Protein AF-A0A2N3XZ11-F1 (afdb_monomer_lite)

Structure (mmCIF, N/CA/C/O backbone):
data_AF-A0A2N3XZ11-F1
#
_entry.id   AF-A0A2N3XZ11-F1
#
loop_
_atom_site.group_PDB
_atom_site.id
_atom_site.type_symbol
_atom_site.label_atom_id
_atom_site.label_alt_id
_atom_site.label_comp_id
_atom_site.label_asym_id
_atom_site.label_entity_id
_atom_site.label_seq_id
_atom_site.pdbx_PDB_ins_code
_atom_site.Cartn_x
_atom_site.Cartn_y
_atom_site.Cartn_z
_atom_site.occupancy
_atom_site.B_iso_or_equiv
_atom_site.auth_seq_id
_atom_site.auth_comp_id
_atom_site.auth_asym_id
_atom_site.auth_atom_id
_atom_site.pdbx_PDB_model_num
ATOM 1 N N . MET A 1 1 ? -5.310 16.309 35.979 1.00 57.41 1 MET A N 1
ATOM 2 C CA . MET A 1 1 ? -6.330 15.347 35.503 1.00 57.41 1 MET A CA 1
ATOM 3 C C . MET A 1 1 ? -5.787 14.616 34.288 1.00 57.41 1 MET A C 1
ATOM 5 O O . MET A 1 1 ? -5.264 15.279 33.400 1.00 57.41 1 MET A O 1
ATOM 9 N N . ALA A 1 2 ? -5.870 13.284 34.253 1.00 75.62 2 ALA A N 1
ATOM 10 C CA . ALA A 1 2 ? -5.474 12.508 33.078 1.00 75.62 2 ALA A CA 1
ATOM 11 C C . ALA A 1 2 ? -6.557 12.617 31.992 1.00 75.62 2 ALA A C 1
ATOM 13 O O . ALA A 1 2 ? -7.742 12.444 32.276 1.00 75.62 2 ALA A O 1
ATOM 14 N N . LYS A 1 3 ? -6.165 12.921 30.750 1.00 87.44 3 LYS A N 1
ATOM 15 C CA . LYS A 1 3 ? -7.073 12.845 29.598 1.00 87.44 3 LYS A CA 1
ATOM 16 C C . LYS A 1 3 ? -7.258 11.374 29.224 1.00 87.44 3 LYS A C 1
ATOM 18 O O . LYS A 1 3 ? -6.273 10.661 29.066 1.00 87.44 3 LYS A O 1
ATOM 23 N N . THR A 1 4 ? -8.506 10.935 29.086 1.00 90.50 4 THR A N 1
ATOM 24 C CA . THR A 1 4 ? -8.837 9.580 28.618 1.00 90.50 4 THR A CA 1
ATOM 25 C C . THR A 1 4 ? -9.091 9.612 27.115 1.00 90.50 4 THR A C 1
ATOM 27 O O . THR A 1 4 ? -9.837 10.465 26.635 1.00 90.50 4 THR A O 1
ATOM 30 N N . TYR A 1 5 ? -8.502 8.671 26.381 1.00 92.06 5 TYR A N 1
ATOM 31 C CA . TYR A 1 5 ? -8.675 8.518 24.937 1.00 92.06 5 TYR A CA 1
ATOM 32 C C . TYR A 1 5 ? -9.352 7.180 24.630 1.00 92.06 5 TYR A C 1
ATOM 34 O O . TYR A 1 5 ? -9.153 6.200 25.346 1.00 92.06 5 TYR A O 1
ATOM 42 N N . LYS A 1 6 ? -10.172 7.133 23.574 1.00 93.06 6 LYS A N 1
ATOM 43 C CA . LYS A 1 6 ? -10.892 5.920 23.156 1.00 93.06 6 LYS A CA 1
ATOM 44 C C . LYS A 1 6 ? -10.214 5.308 21.935 1.00 93.06 6 LYS A C 1
ATOM 46 O O . LYS A 1 6 ? -10.224 5.927 20.879 1.00 93.06 6 LYS A O 1
ATOM 51 N N . TYR A 1 7 ? -9.693 4.088 22.058 1.00 88.75 7 TYR A N 1
ATOM 52 C CA . TYR A 1 7 ? -9.053 3.364 20.950 1.00 88.75 7 TYR A CA 1
ATOM 53 C C . TYR A 1 7 ? -9.965 3.223 19.718 1.00 88.75 7 TYR A C 1
ATOM 55 O O . TYR A 1 7 ? -9.547 3.496 18.597 1.00 88.75 7 TYR A O 1
ATOM 63 N N . SER A 1 8 ? -11.246 2.906 19.933 1.00 91.06 8 SER A N 1
ATOM 64 C CA . SER A 1 8 ? -12.236 2.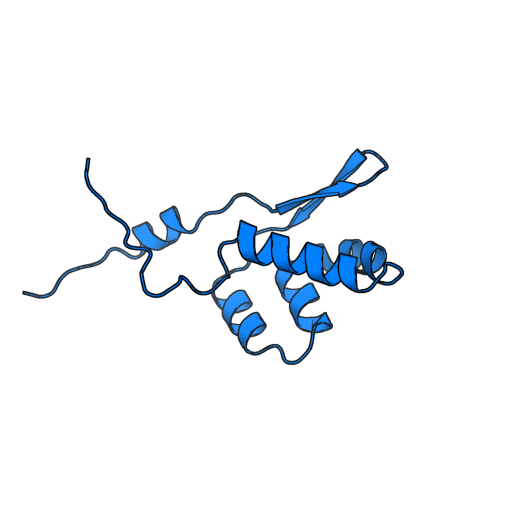742 18.858 1.00 91.06 8 SER A CA 1
ATOM 65 C C . SER A 1 8 ? -12.413 3.979 17.976 1.00 91.06 8 SER A C 1
ATOM 67 O O . SER A 1 8 ? -12.756 3.843 16.804 1.00 91.06 8 SER A O 1
ATOM 69 N N . ARG A 1 9 ? -12.142 5.179 18.508 1.00 91.69 9 ARG A N 1
ATOM 70 C CA . ARG A 1 9 ? -12.134 6.417 17.725 1.00 91.69 9 ARG A CA 1
ATOM 71 C C . ARG A 1 9 ? -11.046 6.379 16.651 1.00 91.69 9 ARG A C 1
ATOM 73 O O . ARG A 1 9 ? -11.338 6.677 15.503 1.00 91.69 9 ARG A O 1
ATOM 80 N N . TYR A 1 10 ? -9.828 5.985 17.016 1.00 89.06 10 TYR A N 1
ATOM 81 C CA . TYR A 1 10 ? -8.705 5.912 16.080 1.00 89.06 10 TYR A CA 1
ATOM 82 C C . TYR A 1 10 ? -8.950 4.857 15.003 1.00 89.06 10 TYR A C 1
ATOM 84 O O . TYR A 1 10 ? -8.709 5.124 13.834 1.00 89.06 10 TYR A O 1
ATOM 92 N N . VAL A 1 11 ? -9.511 3.700 15.376 1.00 87.44 11 VAL A N 1
ATOM 93 C CA . VAL A 1 11 ? -9.881 2.652 14.411 1.00 87.44 11 VAL A CA 1
ATOM 94 C C . VAL A 1 11 ? -10.920 3.163 13.414 1.00 87.44 11 VAL A C 1
ATOM 96 O O . VAL A 1 11 ? -10.762 2.960 12.218 1.00 87.44 11 VAL A O 1
ATOM 99 N N . ALA A 1 12 ? -11.974 3.839 13.881 1.00 87.25 12 ALA A N 1
ATOM 100 C CA . ALA A 1 12 ? -13.013 4.372 13.001 1.00 87.25 12 ALA A CA 1
ATOM 101 C C . ALA A 1 12 ? -12.481 5.467 12.061 1.00 87.25 12 ALA A C 1
ATOM 103 O O . ALA A 1 12 ? -12.841 5.492 10.891 1.00 87.25 12 ALA A O 1
ATOM 104 N N . GLU A 1 13 ? -11.613 6.345 12.564 1.00 85.75 13 GLU A N 1
ATOM 105 C CA . GLU A 1 13 ? -10.999 7.4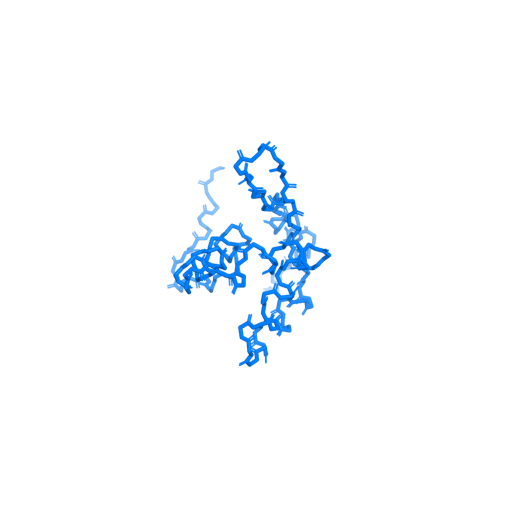26 11.785 1.00 85.75 13 GLU A CA 1
ATOM 106 C C . GLU A 1 13 ? -9.937 6.935 10.785 1.00 85.75 13 GLU A C 1
ATOM 108 O O . GLU A 1 13 ? -9.673 7.628 9.805 1.00 85.75 13 GLU A O 1
ATOM 113 N N . ALA A 1 14 ? -9.320 5.776 11.035 1.00 86.00 14 ALA A N 1
ATOM 114 C CA . ALA A 1 14 ? -8.294 5.181 10.179 1.00 86.00 14 ALA A CA 1
ATOM 115 C C . ALA A 1 14 ? -8.858 4.244 9.099 1.00 86.00 14 ALA A C 1
ATOM 117 O O . ALA A 1 14 ? -8.105 3.798 8.238 1.00 86.00 14 ALA A O 1
ATOM 118 N N . LYS A 1 15 ? -10.164 3.935 9.116 1.00 85.06 15 LYS A N 1
ATOM 119 C CA . LYS A 1 15 ? -10.784 3.161 8.034 1.00 85.06 15 LYS A CA 1
ATOM 120 C C . LYS A 1 1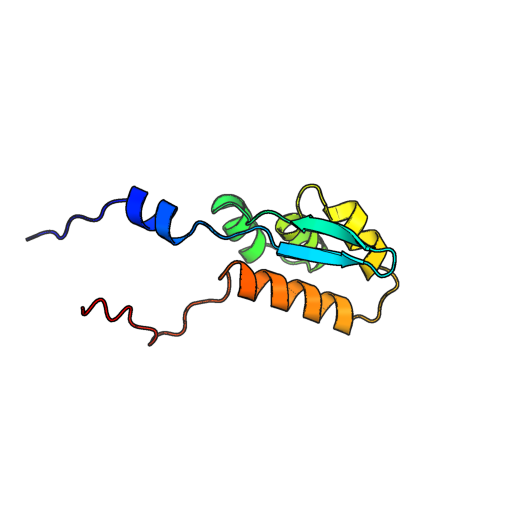5 ? -10.678 3.937 6.723 1.00 85.06 15 LYS A C 1
ATOM 122 O O . LYS A 1 15 ? -11.145 5.072 6.625 1.00 85.06 15 LYS A O 1
ATOM 127 N N . LYS A 1 16 ? -10.072 3.303 5.726 1.00 87.19 16 LYS A N 1
ATOM 128 C CA . LYS A 1 16 ? -9.909 3.815 4.368 1.00 87.19 16 LYS A CA 1
ATOM 129 C C . LYS A 1 16 ? -10.563 2.854 3.390 1.00 87.19 16 LYS A C 1
ATOM 131 O O . LYS A 1 16 ? -10.578 1.648 3.631 1.00 87.19 16 LYS A O 1
ATOM 136 N N . GLU A 1 17 ? -11.096 3.409 2.310 1.00 92.38 17 GLU A N 1
ATOM 137 C CA . GLU A 1 17 ? -11.557 2.615 1.175 1.00 92.38 17 GLU A CA 1
ATOM 138 C C . GLU A 1 17 ? -10.363 1.901 0.519 1.00 92.38 17 GLU A C 1
ATOM 140 O O . GLU A 1 17 ? -9.240 2.421 0.571 1.00 92.38 17 GLU A O 1
ATOM 145 N N . PRO A 1 18 ? -10.575 0.737 -0.115 1.00 95.00 18 PRO A N 1
ATOM 146 C CA . PRO A 1 18 ? -9.539 0.075 -0.897 1.00 95.00 18 PRO A CA 1
ATOM 147 C C . PRO A 1 18 ? -8.970 0.997 -1.983 1.00 95.00 18 PRO A C 1
ATOM 149 O O . PRO A 1 18 ? -9.672 1.851 -2.525 1.00 95.00 18 PRO A O 1
ATOM 152 N N . PHE A 1 19 ? -7.696 0.818 -2.316 1.00 95.38 19 PHE A N 1
ATOM 153 C CA . PHE A 1 19 ? -7.100 1.439 -3.492 1.00 95.38 19 PHE A CA 1
ATOM 154 C C . PHE A 1 19 ? -7.485 0.609 -4.717 1.00 95.38 19 PHE A C 1
ATOM 156 O O . PHE A 1 19 ? -7.154 -0.575 -4.786 1.00 95.38 19 PHE A O 1
ATOM 163 N N . VAL A 1 20 ? -8.211 1.208 -5.660 1.00 95.62 20 VAL A N 1
ATOM 164 C CA . VAL A 1 20 ? -8.678 0.525 -6.872 1.00 95.62 20 VAL A CA 1
ATOM 165 C C . VAL A 1 20 ? -7.853 1.000 -8.059 1.00 95.62 20 VAL A C 1
ATOM 167 O O . VAL A 1 20 ? -7.874 2.181 -8.396 1.00 95.62 20 VAL A O 1
ATOM 170 N N . LEU A 1 21 ? -7.136 0.071 -8.686 1.00 93.56 21 LEU A N 1
ATOM 171 C CA . LEU A 1 21 ? -6.386 0.298 -9.915 1.00 93.56 21 LEU A CA 1
ATOM 172 C C . LEU A 1 21 ? -7.189 -0.249 -11.098 1.00 93.56 21 LEU A C 1
ATOM 174 O O . LEU A 1 21 ? -7.420 -1.456 -11.165 1.00 93.56 21 LEU A O 1
ATOM 178 N N . GLU A 1 22 ? -7.604 0.628 -12.009 1.00 94.56 22 GLU A N 1
ATOM 179 C CA . GLU A 1 22 ? -8.258 0.253 -13.268 1.00 94.56 22 GLU A CA 1
ATOM 180 C C . GLU A 1 22 ? -7.204 -0.050 -14.339 1.00 94.56 22 GLU A C 1
ATOM 182 O O . GLU A 1 22 ? -6.223 0.682 -14.481 1.00 94.56 22 GLU A O 1
ATOM 187 N N . LEU A 1 23 ? -7.393 -1.155 -15.057 1.00 90.62 23 LEU A N 1
ATOM 188 C CA . LEU A 1 23 ? -6.526 -1.616 -16.136 1.00 90.62 23 LEU A CA 1
ATOM 189 C C . LEU A 1 23 ? -7.128 -1.253 -17.501 1.00 90.62 23 LEU A C 1
ATOM 191 O O . LEU A 1 23 ? -8.326 -1.010 -17.624 1.00 90.62 23 LEU A O 1
ATOM 195 N N . ASP A 1 24 ? -6.299 -1.250 -18.547 1.00 87.25 24 ASP A N 1
ATOM 196 C CA . ASP A 1 24 ? -6.705 -0.835 -19.902 1.00 87.25 24 ASP A CA 1
ATOM 197 C C . ASP A 1 24 ? -7.822 -1.706 -20.515 1.00 87.25 24 ASP A C 1
ATOM 199 O O . ASP A 1 24 ? -8.529 -1.273 -21.425 1.00 87.25 24 ASP A O 1
ATOM 203 N N . ASP A 1 25 ? -7.983 -2.941 -20.036 1.00 88.94 25 ASP A N 1
ATOM 204 C CA . ASP A 1 25 ? -9.040 -3.875 -20.437 1.00 88.94 25 ASP A CA 1
ATOM 205 C C . ASP A 1 25 ? -10.343 -3.708 -19.631 1.00 88.94 25 ASP A C 1
ATOM 207 O O . ASP A 1 25 ? -11.318 -4.427 -19.868 1.00 88.94 25 ASP A O 1
ATOM 211 N N . GLY A 1 26 ? -10.375 -2.741 -18.710 1.00 88.69 26 GLY A N 1
ATOM 212 C CA . GLY A 1 26 ? -11.486 -2.472 -17.804 1.00 88.69 26 GLY A CA 1
ATOM 213 C C . GLY A 1 26 ? -11.521 -3.378 -16.572 1.00 88.69 26 GLY A C 1
ATOM 214 O O . GLY A 1 26 ? -12.463 -3.273 -15.783 1.00 88.69 26 GLY A O 1
ATOM 215 N N . ASP A 1 27 ? -10.536 -4.263 -16.386 1.00 93.31 27 ASP A N 1
ATOM 216 C CA . ASP A 1 27 ? -10.406 -5.036 -15.153 1.00 93.31 27 ASP A CA 1
ATOM 217 C C . ASP A 1 27 ? -9.875 -4.158 -14.007 1.00 93.31 27 ASP A C 1
ATOM 219 O O . ASP A 1 27 ? -9.275 -3.102 -14.217 1.00 93.31 27 ASP A O 1
ATOM 223 N N . GLN A 1 28 ? -10.122 -4.577 -12.767 1.00 95.00 28 GLN A N 1
ATOM 224 C CA . GLN A 1 28 ? -9.775 -3.803 -11.580 1.00 95.00 28 GLN A CA 1
ATOM 225 C C . GLN A 1 28 ? -9.005 -4.634 -10.556 1.00 95.00 28 GLN A C 1
ATOM 227 O O . GLN A 1 28 ? -9.348 -5.775 -10.232 1.00 95.00 28 GLN A O 1
ATOM 232 N N . ILE A 1 29 ? -7.971 -4.020 -9.983 1.00 94.00 29 ILE A N 1
ATOM 233 C CA . ILE A 1 29 ? -7.237 -4.559 -8.840 1.00 94.00 29 ILE A CA 1
ATOM 234 C C . ILE A 1 29 ? -7.607 -3.737 -7.609 1.00 94.00 29 ILE A C 1
ATOM 236 O O . ILE A 1 29 ? -7.290 -2.554 -7.523 1.00 94.00 29 ILE A O 1
ATOM 240 N N . SER A 1 30 ? -8.262 -4.378 -6.641 1.00 95.69 30 SER A N 1
ATOM 241 C CA . SER A 1 30 ? -8.611 -3.764 -5.358 1.00 95.69 30 SER A CA 1
ATOM 242 C C . SER A 1 30 ? -7.596 -4.158 -4.288 1.00 95.69 30 SER A C 1
ATOM 244 O O . SER A 1 30 ? -7.536 -5.316 -3.876 1.00 95.69 30 SER A O 1
ATOM 246 N N . ILE A 1 31 ? -6.851 -3.180 -3.783 1.00 94.69 31 ILE A N 1
ATOM 247 C CA . ILE A 1 31 ? -5.831 -3.341 -2.744 1.00 94.69 31 ILE A CA 1
ATOM 248 C C . ILE A 1 31 ? -6.392 -2.823 -1.418 1.00 94.69 31 ILE A C 1
ATOM 250 O O . ILE A 1 31 ? -6.877 -1.696 -1.335 1.00 94.69 31 ILE A O 1
ATOM 254 N N . GLN A 1 32 ? -6.361 -3.651 -0.375 1.00 94.19 32 GLN A N 1
ATOM 255 C CA . GLN A 1 32 ? -6.863 -3.271 0.947 1.00 94.19 32 GLN A CA 1
ATOM 256 C C . GLN A 1 32 ? -5.837 -2.428 1.704 1.00 94.19 32 GLN A C 1
ATOM 258 O O . GLN A 1 32 ? -4.633 -2.600 1.532 1.00 94.19 32 GLN A O 1
ATOM 263 N N . ALA A 1 33 ? -6.318 -1.546 2.582 1.00 91.19 33 ALA A N 1
ATOM 264 C CA . ALA A 1 33 ? -5.439 -0.820 3.490 1.00 91.19 33 ALA A CA 1
ATOM 265 C C . ALA A 1 33 ? -4.651 -1.808 4.379 1.00 91.19 33 ALA A C 1
ATOM 267 O O . ALA A 1 33 ? -5.259 -2.728 4.942 1.00 91.19 33 ALA A O 1
ATOM 268 N N . PRO A 1 34 ? -3.327 -1.626 4.541 1.00 90.62 34 PRO A N 1
ATOM 269 C CA . PRO A 1 34 ? -2.524 -2.501 5.383 1.00 90.62 34 PRO A CA 1
ATOM 270 C C . PRO A 1 34 ? -2.915 -2.368 6.860 1.00 90.62 34 PRO A C 1
ATOM 272 O O . PRO A 1 34 ? -3.390 -1.324 7.317 1.00 90.62 34 PRO A O 1
ATOM 275 N N . SER A 1 35 ? -2.693 -3.433 7.631 1.00 90.81 35 SER A N 1
ATOM 276 C CA . SER A 1 35 ? -2.853 -3.392 9.085 1.00 90.81 35 SER A CA 1
ATOM 277 C C . SER A 1 35 ? -1.722 -2.588 9.741 1.00 90.81 35 SER A C 1
ATOM 279 O O . SER A 1 35 ? -0.684 -2.323 9.133 1.00 90.81 35 SER A O 1
ATOM 281 N N . GLY A 1 36 ? -1.893 -2.231 11.019 1.00 88.00 36 GLY A N 1
ATOM 282 C CA . GLY A 1 36 ? -0.832 -1.563 11.781 1.00 88.00 36 GLY A CA 1
ATOM 283 C C . GLY A 1 36 ? 0.448 -2.399 11.910 1.00 88.00 36 GLY A C 1
ATOM 284 O O . GLY A 1 36 ? 1.529 -1.833 11.954 1.00 88.00 36 GLY A O 1
ATOM 285 N N . GLU A 1 37 ? 0.336 -3.729 11.924 1.00 90.69 37 GLU A N 1
ATOM 286 C CA . GLU A 1 37 ? 1.487 -4.643 11.917 1.00 90.69 37 GLU A CA 1
ATOM 287 C C . GLU A 1 37 ? 2.232 -4.585 10.577 1.00 90.69 37 GLU A C 1
ATOM 289 O O . GLU A 1 37 ? 3.438 -4.353 10.551 1.00 90.69 37 GLU A O 1
ATOM 294 N N . VAL A 1 38 ? 1.498 -4.676 9.463 1.00 90.56 38 VAL A N 1
ATOM 295 C CA . VAL A 1 38 ? 2.067 -4.584 8.108 1.00 90.56 38 VAL A CA 1
ATOM 296 C C . VAL A 1 38 ? 2.737 -3.228 7.877 1.00 90.56 38 VAL A C 1
ATOM 298 O O . VAL A 1 38 ? 3.770 -3.156 7.216 1.00 90.56 38 VAL A O 1
ATOM 301 N N . LEU A 1 39 ? 2.191 -2.148 8.443 1.00 87.81 39 LEU A N 1
ATOM 302 C CA . LEU A 1 39 ? 2.816 -0.829 8.373 1.00 87.81 39 LEU A CA 1
ATOM 303 C C . LEU A 1 39 ? 4.196 -0.803 9.046 1.00 87.81 39 LEU A C 1
ATOM 305 O O . LEU A 1 39 ? 5.139 -0.276 8.462 1.00 87.81 39 LEU A O 1
ATOM 309 N N . LEU A 1 40 ? 4.328 -1.393 10.236 1.00 86.94 40 LEU A N 1
ATOM 310 C CA . LEU A 1 40 ? 5.620 -1.484 10.921 1.00 86.94 40 LEU A CA 1
ATOM 311 C C . LEU A 1 40 ? 6.616 -2.315 10.099 1.00 86.94 40 LEU A C 1
ATOM 313 O O . LEU A 1 40 ? 7.761 -1.906 9.923 1.00 86.94 40 LEU A O 1
ATOM 317 N N . GLU A 1 41 ? 6.167 -3.419 9.493 1.00 89.31 41 GLU A N 1
ATOM 318 C CA . GLU A 1 41 ? 7.010 -4.196 8.576 1.00 89.31 41 GLU A CA 1
ATOM 319 C C . GLU A 1 41 ? 7.446 -3.393 7.339 1.00 89.31 41 GLU A C 1
ATOM 321 O O . GLU A 1 41 ? 8.564 -3.564 6.855 1.00 89.31 41 GLU A O 1
ATOM 326 N N . ILE A 1 42 ? 6.595 -2.506 6.812 1.00 86.25 42 ILE A N 1
ATOM 327 C CA . ILE A 1 42 ? 6.927 -1.630 5.676 1.00 86.25 42 ILE A CA 1
ATOM 328 C C . ILE A 1 42 ? 8.018 -0.618 6.049 1.00 86.25 42 ILE A C 1
ATOM 330 O O . ILE A 1 42 ? 8.891 -0.332 5.218 1.00 86.25 42 ILE A O 1
ATOM 334 N N . GLU A 1 43 ? 7.972 -0.070 7.265 1.00 84.31 43 GLU A N 1
ATOM 335 C CA . GLU A 1 43 ? 8.988 0.856 7.781 1.00 84.31 43 GLU A CA 1
ATOM 336 C C . GLU A 1 43 ? 10.346 0.163 7.951 1.00 84.31 43 GLU A C 1
ATOM 338 O O . GLU A 1 43 ? 11.385 0.744 7.633 1.00 84.31 43 GLU A O 1
ATOM 343 N N . GLU A 1 44 ? 10.334 -1.102 8.369 1.00 86.25 44 GLU A N 1
ATOM 344 C CA . GLU A 1 44 ? 11.529 -1.937 8.517 1.00 86.25 44 GLU A CA 1
ATOM 345 C C . GLU A 1 44 ? 11.991 -2.575 7.193 1.00 86.25 44 GLU A C 1
ATOM 347 O O . GLU A 1 44 ? 13.103 -3.103 7.096 1.00 86.25 44 GLU A O 1
ATOM 352 N N . ALA A 1 45 ? 11.172 -2.527 6.138 1.00 82.69 45 ALA A N 1
ATOM 353 C CA . ALA A 1 45 ? 11.494 -3.142 4.859 1.00 82.69 45 ALA A CA 1
ATOM 354 C C . ALA A 1 45 ? 12.640 -2.406 4.142 1.00 82.69 45 ALA A C 1
ATOM 356 O O . ALA A 1 45 ? 12.481 -1.316 3.588 1.00 82.69 45 ALA A O 1
ATOM 357 N N . PHE A 1 46 ? 13.789 -3.079 4.044 1.00 76.69 46 PHE A N 1
ATOM 358 C CA . PHE A 1 46 ? 14.990 -2.579 3.361 1.00 76.69 46 PHE A CA 1
ATOM 359 C C . PHE A 1 46 ? 14.941 -2.665 1.827 1.00 76.69 46 PHE A C 1
ATOM 361 O O . PHE A 1 46 ? 15.838 -2.154 1.157 1.00 76.69 46 PHE A O 1
ATOM 368 N N . SER A 1 47 ? 13.930 -3.322 1.244 1.00 84.69 47 SER A N 1
ATOM 369 C CA . SER A 1 47 ? 13.824 -3.495 -0.211 1.00 84.69 47 SER A CA 1
ATOM 370 C C . SER A 1 47 ? 12.481 -3.026 -0.761 1.00 84.69 47 SER A C 1
ATOM 372 O O . SER A 1 47 ? 11.423 -3.322 -0.203 1.00 84.69 47 SER A O 1
ATOM 374 N N . SER A 1 48 ? 12.517 -2.357 -1.917 1.00 82.00 48 SER A N 1
ATOM 375 C CA . SER A 1 48 ? 11.311 -1.908 -2.627 1.00 82.00 48 SER A CA 1
ATOM 376 C C . SER A 1 48 ? 10.390 -3.067 -3.007 1.00 82.00 48 SER A C 1
ATOM 378 O O . SER A 1 48 ? 9.177 -2.902 -3.033 1.00 82.00 48 SER A O 1
ATOM 380 N N . ARG A 1 49 ? 10.956 -4.256 -3.257 1.00 86.00 49 ARG A N 1
ATOM 381 C CA . ARG A 1 49 ? 10.187 -5.468 -3.561 1.00 86.00 49 ARG A CA 1
ATOM 382 C C . ARG A 1 49 ? 9.351 -5.923 -2.367 1.00 86.00 49 ARG A C 1
ATOM 384 O O . ARG A 1 49 ? 8.156 -6.133 -2.526 1.00 86.00 49 ARG A O 1
ATOM 391 N N . ARG A 1 50 ? 9.963 -6.023 -1.181 1.00 88.44 50 ARG A N 1
ATOM 392 C CA . ARG A 1 50 ? 9.243 -6.395 0.045 1.00 88.44 50 ARG A CA 1
ATOM 393 C C . ARG A 1 50 ? 8.195 -5.347 0.413 1.00 88.44 50 ARG A C 1
ATOM 395 O O . ARG A 1 50 ? 7.098 -5.697 0.820 1.00 88.44 50 ARG A O 1
ATOM 402 N N . ARG A 1 51 ? 8.507 -4.062 0.219 1.00 87.88 51 ARG A N 1
ATOM 403 C CA . ARG A 1 51 ? 7.541 -2.977 0.429 1.00 87.88 51 ARG A CA 1
ATOM 404 C C . ARG A 1 51 ? 6.327 -3.097 -0.494 1.00 87.88 51 ARG A C 1
ATOM 406 O O . ARG A 1 51 ? 5.210 -2.920 -0.025 1.00 87.88 51 ARG A O 1
ATOM 413 N N . LEU A 1 52 ? 6.545 -3.392 -1.777 1.00 90.31 52 LEU A N 1
ATOM 414 C CA . LEU A 1 52 ? 5.454 -3.606 -2.726 1.00 90.31 52 LEU A CA 1
ATOM 415 C C . LEU A 1 52 ? 4.579 -4.779 -2.278 1.00 90.31 52 LEU A C 1
ATOM 417 O O . LEU A 1 52 ? 3.379 -4.599 -2.152 1.00 90.31 52 LEU A O 1
ATOM 421 N N . GLU A 1 53 ? 5.189 -5.922 -1.956 1.00 93.00 53 GLU A N 1
ATOM 422 C CA . GLU A 1 53 ? 4.501 -7.116 -1.442 1.00 93.00 53 GLU A CA 1
ATOM 423 C C . GLU A 1 53 ? 3.605 -6.804 -0.239 1.00 93.00 53 GLU A C 1
ATOM 425 O O . GLU A 1 53 ? 2.420 -7.130 -0.253 1.00 93.00 53 GLU A O 1
ATOM 430 N N . LEU A 1 54 ? 4.143 -6.102 0.759 1.00 92.00 54 LEU A N 1
ATOM 431 C CA . LEU A 1 54 ? 3.407 -5.726 1.965 1.00 92.00 54 LEU A CA 1
ATOM 432 C C . LEU A 1 54 ? 2.251 -4.753 1.686 1.00 92.00 54 LEU A C 1
ATOM 434 O O . LEU A 1 54 ? 1.200 -4.864 2.311 1.00 92.00 54 LEU A O 1
ATOM 438 N N . LEU A 1 55 ? 2.419 -3.813 0.749 1.00 91.06 55 LEU A N 1
ATOM 439 C CA . LEU A 1 55 ? 1.369 -2.857 0.378 1.00 91.06 55 LEU A CA 1
ATOM 440 C C . LEU A 1 55 ? 0.246 -3.502 -0.434 1.00 91.06 55 LEU A C 1
ATOM 442 O O . LEU A 1 55 ? -0.916 -3.152 -0.254 1.00 91.06 55 LEU A O 1
ATOM 446 N N . THR A 1 56 ? 0.584 -4.413 -1.344 1.00 93.56 56 THR A N 1
ATOM 447 C CA . THR A 1 56 ? -0.381 -5.014 -2.274 1.00 93.56 56 THR A CA 1
ATOM 448 C C . THR A 1 56 ? -1.049 -6.270 -1.717 1.00 93.56 56 THR A C 1
ATOM 450 O O . THR A 1 56 ? -2.107 -6.660 -2.212 1.00 93.56 56 THR A O 1
ATOM 453 N N . GLY A 1 57 ? -0.441 -6.913 -0.713 1.00 92.38 57 GLY A N 1
ATOM 454 C CA . GLY A 1 57 ? -0.944 -8.135 -0.086 1.00 92.38 57 GLY A CA 1
ATOM 455 C C . GLY A 1 57 ? -1.246 -9.225 -1.115 1.00 92.38 57 GLY A C 1
ATOM 456 O O . GLY A 1 57 ? -0.427 -9.508 -1.989 1.00 92.38 57 GLY A O 1
ATOM 457 N N . ASP A 1 58 ? -2.460 -9.774 -1.062 1.00 93.88 58 ASP A N 1
ATOM 458 C CA . ASP A 1 58 ? -2.941 -10.836 -1.961 1.00 93.88 58 ASP A CA 1
ATOM 459 C C . ASP A 1 58 ? -2.897 -10.460 -3.454 1.00 93.88 58 ASP A C 1
ATOM 461 O O . ASP A 1 58 ? -2.907 -11.333 -4.318 1.00 93.88 58 ASP A O 1
ATOM 465 N N . GLN A 1 59 ? -2.843 -9.164 -3.779 1.00 94.94 59 GLN A N 1
ATOM 466 C CA . GLN A 1 59 ? -2.760 -8.684 -5.161 1.00 94.94 59 GLN A CA 1
ATOM 467 C C . GLN A 1 59 ? -1.319 -8.546 -5.668 1.00 94.94 59 GLN A C 1
ATOM 469 O O . GLN A 1 59 ? -1.125 -8.112 -6.806 1.00 94.94 59 GLN A O 1
ATOM 474 N N . TYR A 1 60 ? -0.311 -8.903 -4.862 1.00 93.75 60 TYR A N 1
ATOM 475 C CA . TYR A 1 60 ? 1.099 -8.721 -5.211 1.00 93.75 60 TYR A CA 1
ATOM 476 C C . TYR A 1 60 ? 1.453 -9.308 -6.568 1.00 93.75 60 TYR A C 1
ATOM 478 O O . TYR A 1 60 ? 2.021 -8.591 -7.383 1.00 93.75 60 TYR A O 1
ATOM 486 N N . ASP A 1 61 ? 1.087 -10.558 -6.850 1.00 94.44 61 ASP A N 1
ATOM 487 C CA . ASP A 1 61 ? 1.462 -11.195 -8.115 1.00 94.44 61 ASP A CA 1
ATOM 488 C C . ASP A 1 61 ? 0.884 -10.442 -9.319 1.00 94.44 61 ASP A C 1
ATOM 490 O O . ASP A 1 61 ? 1.589 -10.183 -10.292 1.00 94.44 61 ASP A O 1
ATOM 494 N N . ARG A 1 62 ? -0.376 -9.996 -9.228 1.00 93.56 62 ARG A N 1
ATOM 495 C CA . ARG A 1 62 ? -1.028 -9.227 -10.299 1.00 93.56 62 ARG A CA 1
ATOM 496 C C . ARG A 1 62 ? -0.362 -7.870 -10.497 1.00 93.56 62 ARG A C 1
ATOM 498 O O . ARG A 1 62 ? -0.059 -7.494 -11.625 1.00 93.56 62 ARG A O 1
ATOM 505 N N . VAL A 1 63 ? -0.105 -7.146 -9.409 1.00 92.38 63 VAL A N 1
ATOM 506 C CA . VAL A 1 63 ? 0.545 -5.829 -9.466 1.00 92.38 63 VAL A CA 1
ATOM 507 C C . VAL A 1 63 ? 1.988 -5.958 -9.948 1.00 92.38 63 VAL A C 1
ATOM 509 O O . VAL A 1 63 ? 2.431 -5.179 -10.788 1.00 92.38 63 VAL A O 1
ATOM 512 N N . PHE A 1 64 ? 2.721 -6.958 -9.462 1.00 92.50 64 PHE A N 1
ATOM 513 C CA . PHE A 1 64 ? 4.104 -7.215 -9.839 1.00 92.50 64 PHE A CA 1
ATOM 514 C C . PHE A 1 64 ? 4.228 -7.533 -11.328 1.00 92.50 64 PHE A C 1
ATOM 516 O O . PHE A 1 64 ? 5.117 -6.985 -11.977 1.00 92.50 64 PHE A O 1
ATOM 523 N N . GLU A 1 65 ? 3.326 -8.343 -11.891 1.00 92.25 65 GLU A N 1
ATOM 524 C CA . GLU A 1 65 ? 3.307 -8.625 -13.330 1.00 92.25 65 GLU A CA 1
ATOM 525 C C . GLU A 1 65 ? 3.061 -7.370 -14.182 1.00 92.25 65 GLU A C 1
ATOM 527 O O . GLU A 1 65 ? 3.679 -7.223 -15.238 1.00 92.25 65 GLU A O 1
ATOM 532 N N . LEU A 1 66 ? 2.254 -6.419 -13.700 1.00 90.25 66 LEU A N 1
ATOM 533 C CA . LEU A 1 66 ? 2.054 -5.131 -14.374 1.00 90.25 66 LEU A CA 1
ATOM 534 C C . LEU A 1 66 ? 3.316 -4.258 -14.334 1.00 90.25 66 LEU A C 1
ATOM 536 O O . LEU A 1 66 ? 3.703 -3.661 -15.340 1.00 90.25 66 LEU A O 1
ATOM 540 N N . VAL A 1 67 ? 3.986 -4.178 -13.180 1.00 90.75 67 VAL A N 1
ATOM 541 C CA . VAL A 1 67 ? 5.093 -3.226 -12.986 1.00 90.75 67 VAL A CA 1
ATOM 542 C C . VAL A 1 67 ? 6.469 -3.762 -13.386 1.00 90.75 67 VAL A C 1
ATOM 544 O O . VAL A 1 67 ? 7.360 -2.967 -13.674 1.00 90.75 67 VAL A O 1
ATOM 547 N N . ARG A 1 68 ? 6.683 -5.086 -13.436 1.00 91.81 68 ARG A N 1
ATOM 548 C CA . ARG A 1 68 ? 8.015 -5.700 -13.660 1.00 91.81 68 ARG A CA 1
ATOM 549 C C . ARG A 1 68 ? 8.660 -5.338 -14.999 1.00 91.81 68 ARG A C 1
ATOM 551 O O . ARG A 1 68 ? 9.881 -5.403 -15.125 1.00 91.81 68 ARG A O 1
ATOM 558 N N . HIS A 1 69 ? 7.8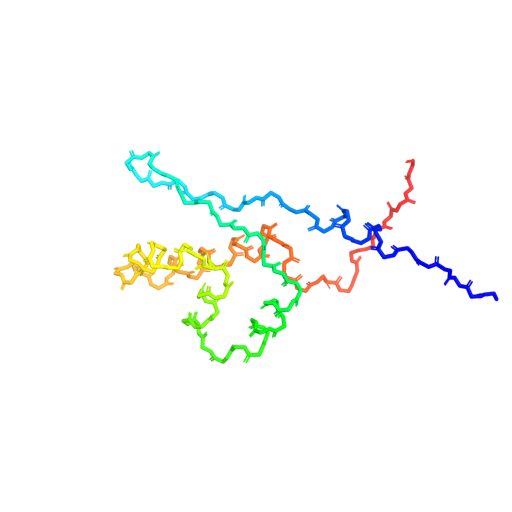51 -4.988 -15.995 1.00 90.81 69 HIS A N 1
ATOM 559 C CA . HIS A 1 69 ? 8.305 -4.565 -17.322 1.00 90.81 69 HIS A CA 1
ATOM 560 C C . HIS A 1 69 ? 8.060 -3.075 -17.586 1.00 90.81 69 HIS A C 1
ATOM 562 O O . HIS A 1 69 ? 8.472 -2.560 -18.625 1.00 90.81 69 HIS A O 1
ATOM 568 N N . ALA A 1 70 ? 7.422 -2.379 -16.644 1.00 90.12 70 ALA A N 1
ATOM 569 C CA . ALA A 1 70 ? 7.155 -0.957 -16.743 1.00 90.12 70 ALA A CA 1
ATOM 570 C C . ALA A 1 70 ? 8.419 -0.129 -16.435 1.00 90.12 70 ALA A C 1
ATOM 572 O O . ALA A 1 70 ? 9.332 -0.589 -15.740 1.00 90.12 70 ALA A O 1
ATOM 573 N N . PRO A 1 71 ? 8.486 1.129 -16.907 1.00 92.88 71 PRO A N 1
ATOM 574 C CA . PRO A 1 71 ? 9.519 2.060 -16.475 1.00 92.88 71 PRO A CA 1
ATOM 575 C C . PRO A 1 71 ? 9.505 2.233 -14.951 1.00 92.88 71 PRO A C 1
ATOM 577 O O . PRO A 1 71 ? 8.439 2.340 -14.347 1.00 92.88 71 PRO A O 1
ATOM 580 N N . ALA A 1 72 ? 10.679 2.356 -14.324 1.00 87.50 72 ALA A N 1
ATOM 581 C CA . ALA A 1 72 ? 10.802 2.473 -12.863 1.00 87.50 72 ALA A CA 1
ATOM 582 C C . ALA A 1 72 ? 9.964 3.618 -12.251 1.00 87.50 72 ALA A C 1
ATOM 584 O O . ALA A 1 72 ? 9.521 3.525 -11.107 1.00 87.50 72 ALA A O 1
ATOM 585 N N . GLY A 1 73 ? 9.707 4.685 -13.019 1.00 90.44 73 GLY A N 1
ATOM 586 C CA . GLY A 1 73 ? 8.829 5.782 -12.608 1.00 90.44 73 GLY A CA 1
ATOM 587 C C . GLY A 1 73 ? 7.376 5.362 -12.362 1.00 90.44 73 GLY A C 1
ATOM 588 O O . GLY A 1 73 ? 6.752 5.906 -11.458 1.00 90.44 73 GLY A O 1
ATOM 589 N N . ALA A 1 74 ? 6.859 4.370 -13.094 1.00 90.12 74 ALA A N 1
ATOM 590 C CA . ALA A 1 74 ? 5.498 3.864 -12.911 1.00 90.12 74 ALA A CA 1
ATOM 591 C C . ALA A 1 74 ? 5.339 3.152 -11.560 1.00 90.12 74 ALA A C 1
ATOM 593 O O . ALA A 1 74 ? 4.382 3.412 -10.838 1.00 90.12 74 ALA A O 1
ATOM 594 N N . LEU A 1 75 ? 6.320 2.325 -11.175 1.00 89.31 75 LEU A N 1
ATOM 595 C CA . LEU A 1 75 ? 6.347 1.691 -9.854 1.00 89.31 75 LEU A CA 1
ATOM 596 C C . LEU A 1 75 ? 6.400 2.739 -8.734 1.00 89.31 75 LEU A C 1
ATOM 598 O O . LEU A 1 75 ? 5.658 2.638 -7.761 1.00 89.31 75 LEU A O 1
ATOM 602 N N . ASN A 1 76 ? 7.264 3.748 -8.873 1.00 88.19 76 ASN A N 1
ATOM 603 C CA . ASN A 1 76 ? 7.385 4.805 -7.870 1.00 88.19 76 ASN A CA 1
ATOM 604 C C . ASN A 1 76 ? 6.088 5.613 -7.728 1.00 88.19 76 ASN A C 1
ATOM 606 O O . ASN A 1 76 ? 5.691 5.903 -6.603 1.00 88.19 76 ASN A O 1
ATOM 610 N N . GLY A 1 77 ? 5.428 5.940 -8.845 1.00 91.25 77 GLY A N 1
ATOM 611 C CA . GLY A 1 77 ? 4.127 6.612 -8.845 1.00 91.25 77 GLY A CA 1
ATOM 612 C C . GLY A 1 77 ? 3.063 5.778 -8.137 1.00 91.25 77 GLY A C 1
ATOM 613 O O . GLY A 1 77 ? 2.487 6.237 -7.159 1.00 91.25 77 GLY A O 1
ATOM 614 N N . LEU A 1 78 ? 2.907 4.511 -8.534 1.00 91.19 78 LEU A N 1
ATOM 615 C CA . LEU A 1 78 ? 1.923 3.605 -7.937 1.00 91.19 78 LEU A CA 1
ATOM 616 C C . LEU A 1 78 ? 2.112 3.454 -6.419 1.00 91.19 78 LEU A C 1
ATOM 618 O O . LEU A 1 78 ? 1.153 3.527 -5.656 1.00 91.19 78 LEU A O 1
ATOM 622 N N . VAL A 1 79 ? 3.352 3.256 -5.963 1.00 89.19 79 VAL A N 1
ATOM 623 C CA . VAL A 1 79 ? 3.651 3.149 -4.527 1.00 89.19 79 VAL A CA 1
ATOM 624 C C . VAL A 1 79 ? 3.369 4.465 -3.801 1.00 89.19 79 VAL A C 1
ATOM 626 O O . VAL A 1 79 ? 2.828 4.432 -2.697 1.00 89.19 79 VAL A O 1
ATOM 629 N N . SER A 1 80 ? 3.707 5.609 -4.402 1.00 89.19 80 SER A N 1
ATOM 630 C CA . SER A 1 80 ? 3.426 6.929 -3.827 1.00 89.19 80 SER A CA 1
ATOM 631 C C . SER A 1 80 ? 1.924 7.157 -3.651 1.00 89.19 80 SER A C 1
ATOM 633 O O . SER A 1 80 ? 1.496 7.558 -2.569 1.00 89.19 80 SER A O 1
ATOM 635 N N . ASP A 1 81 ? 1.127 6.832 -4.669 1.00 92.38 81 ASP A N 1
ATOM 636 C CA . ASP A 1 81 ? -0.326 7.008 -4.647 1.00 92.38 81 ASP A CA 1
ATOM 637 C C . ASP A 1 81 ? -0.984 6.109 -3.589 1.00 92.38 81 ASP A C 1
ATOM 639 O O . ASP A 1 81 ? -1.855 6.561 -2.846 1.00 92.38 81 ASP A O 1
ATOM 643 N N . MET A 1 82 ? -0.526 4.858 -3.439 1.00 91.69 82 MET A N 1
ATOM 644 C CA . MET A 1 82 ? -1.003 3.966 -2.371 1.00 91.69 82 MET A CA 1
ATOM 645 C C . MET A 1 82 ? -0.674 4.512 -0.974 1.00 91.69 82 MET A C 1
ATOM 647 O O . MET A 1 82 ? -1.522 4.494 -0.079 1.00 91.69 82 MET A O 1
ATOM 651 N N . VAL A 1 83 ? 0.549 5.014 -0.774 1.00 88.31 83 VAL A N 1
ATOM 652 C CA . VAL A 1 83 ? 0.989 5.603 0.502 1.00 88.31 83 VAL A CA 1
ATOM 653 C C . VAL A 1 83 ? 0.155 6.838 0.855 1.00 88.31 83 VAL A C 1
ATOM 655 O O . VAL A 1 83 ? -0.240 6.999 2.012 1.00 88.31 83 VAL A O 1
ATOM 658 N N . GLU A 1 84 ? -0.153 7.689 -0.123 1.00 89.69 84 GLU A N 1
ATOM 659 C CA . GLU A 1 84 ? -1.009 8.860 0.067 1.00 89.69 84 GLU A CA 1
ATOM 660 C C . GLU A 1 84 ? -2.465 8.468 0.358 1.00 89.69 84 GLU A C 1
ATOM 662 O O . GLU A 1 84 ? -3.037 8.922 1.354 1.00 89.69 84 GLU A O 1
ATOM 667 N N . HIS A 1 85 ? -3.046 7.576 -0.450 1.00 91.19 85 HIS A N 1
ATOM 668 C CA . HIS A 1 85 ? -4.436 7.123 -0.321 1.00 91.19 85 HIS A CA 1
ATOM 669 C C . HIS A 1 85 ? -4.722 6.510 1.055 1.00 91.19 85 HIS A C 1
ATOM 671 O O . HIS A 1 85 ? -5.688 6.876 1.738 1.00 91.19 85 HIS A O 1
ATOM 677 N N . PHE A 1 86 ? -3.831 5.628 1.514 1.00 90.44 86 PHE A N 1
ATOM 678 C CA . PHE A 1 86 ? -3.936 5.000 2.829 1.00 90.44 86 PHE A CA 1
ATOM 679 C C . PHE A 1 86 ? -3.490 5.914 3.981 1.00 90.44 86 PHE A C 1
ATOM 681 O O . PHE A 1 86 ? -3.732 5.591 5.143 1.00 90.44 86 PHE A O 1
ATOM 688 N N . GLY A 1 87 ? -2.914 7.085 3.692 1.00 87.25 87 GLY A N 1
ATOM 689 C CA . GLY A 1 87 ? -2.454 8.032 4.708 1.00 87.25 87 GLY A CA 1
ATOM 690 C C . GLY A 1 87 ? -1.257 7.519 5.509 1.00 87.25 87 GLY A C 1
ATOM 691 O O . GLY A 1 87 ? -1.171 7.780 6.706 1.00 87.25 87 GLY A O 1
ATOM 692 N N . LEU A 1 88 ? -0.361 6.777 4.854 1.00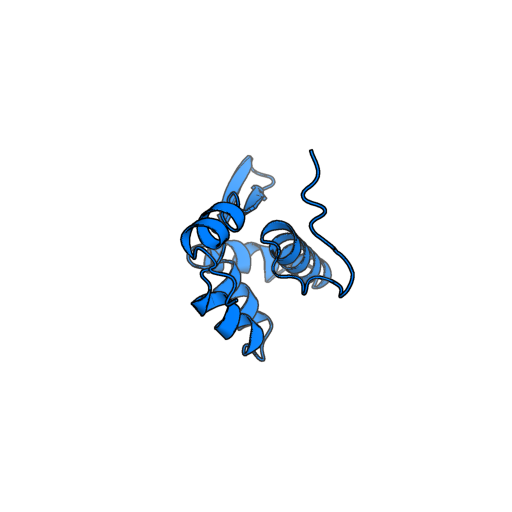 83.19 88 LEU A N 1
ATOM 693 C CA . LEU A 1 88 ? 0.848 6.201 5.453 1.00 83.19 88 LEU A CA 1
ATOM 694 C C . LEU A 1 88 ? 2.026 7.185 5.450 1.00 83.19 88 LEU A C 1
ATOM 696 O O . LEU A 1 88 ? 3.048 6.935 6.084 1.00 83.19 88 LEU A O 1
ATOM 700 N N . SER A 1 89 ? 1.894 8.314 4.751 1.00 76.06 89 SER A N 1
ATOM 701 C CA . SER A 1 89 ? 2.867 9.401 4.828 1.00 76.06 89 SER A CA 1
ATOM 702 C C . SER A 1 89 ? 2.922 9.983 6.247 1.00 76.06 89 SER A C 1
ATOM 704 O O . SER A 1 89 ? 1.873 10.223 6.854 1.00 76.06 89 SER A O 1
ATOM 706 N N . PRO A 1 90 ? 4.122 10.282 6.777 1.00 61.34 90 PRO A N 1
ATOM 707 C CA . PRO A 1 90 ? 4.256 10.916 8.079 1.00 61.34 90 PRO A CA 1
ATOM 708 C C . PRO A 1 90 ? 3.506 12.250 8.079 1.00 61.34 90 PRO A C 1
ATOM 710 O O . PRO A 1 90 ? 3.744 13.113 7.232 1.00 61.34 90 PRO A O 1
ATOM 713 N N . VAL A 1 91 ? 2.585 12.420 9.033 1.00 57.25 91 VAL A N 1
ATOM 714 C CA . VAL A 1 91 ? 1.852 13.680 9.203 1.00 57.25 91 VAL A CA 1
ATOM 715 C C . VAL A 1 91 ? 2.879 14.785 9.468 1.00 57.25 91 VAL A C 1
ATOM 717 O O . VAL A 1 91 ? 3.634 14.676 10.441 1.00 57.25 91 VAL A O 1
ATOM 720 N N . PRO A 1 92 ? 2.926 15.859 8.657 1.00 47.03 92 PRO A N 1
ATOM 721 C CA . PRO A 1 92 ? 3.816 16.974 8.929 1.00 47.03 92 PRO A CA 1
ATOM 722 C C . PRO A 1 92 ? 3.531 17.529 10.330 1.00 47.03 92 PRO A C 1
ATOM 724 O O . PRO A 1 92 ? 2.355 17.675 10.696 1.00 47.03 92 PRO A O 1
ATOM 727 N N . PRO A 1 93 ? 4.561 17.875 11.123 1.00 41.88 93 PRO A N 1
ATOM 728 C CA . PRO A 1 93 ? 4.366 18.511 12.419 1.00 41.88 93 PRO A CA 1
ATOM 729 C C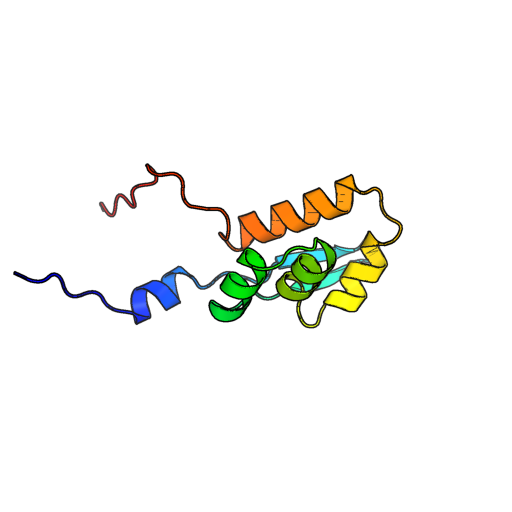 . PRO A 1 93 ? 3.736 19.895 12.195 1.00 41.88 93 PRO A C 1
ATOM 731 O O . PRO A 1 93 ? 4.424 20.872 11.928 1.00 41.88 93 PRO A O 1
ATOM 734 N N . GLY A 1 94 ? 2.403 19.969 12.223 1.00 49.09 94 GLY A N 1
ATOM 735 C CA . GLY A 1 94 ? 1.650 21.193 11.921 1.00 49.09 94 GLY A CA 1
ATOM 736 C C . GLY A 1 94 ? 0.216 20.982 11.422 1.00 49.09 94 GLY A C 1
ATOM 737 O O . GLY A 1 94 ? -0.584 21.912 11.489 1.00 49.09 94 GLY A O 1
ATOM 738 N N . GLY A 1 95 ? -0.155 19.773 10.985 1.00 42.59 95 GLY A N 1
ATOM 739 C CA . GLY A 1 95 ? -1.514 19.437 10.537 1.00 42.59 95 GLY A CA 1
ATOM 740 C C . GLY A 1 95 ? -2.493 19.219 11.692 1.00 42.59 95 GLY A C 1
ATOM 741 O O . GLY A 1 95 ? -2.947 18.103 11.936 1.00 42.59 95 GLY A O 1
ATOM 742 N N . GLY A 1 96 ? -2.782 20.272 12.456 1.00 41.12 96 GLY A N 1
ATOM 743 C CA . GLY A 1 96 ? -3.747 20.228 13.547 1.00 41.12 96 GLY A CA 1
ATOM 744 C C . GLY A 1 96 ? -5.133 19.805 13.058 1.00 41.12 96 GLY A C 1
ATOM 745 O O . GLY A 1 96 ? -5.730 20.458 12.205 1.00 41.12 96 GLY A O 1
ATOM 746 N N . ARG A 1 97 ? -5.702 18.759 13.667 1.00 47.59 97 ARG A N 1
ATOM 747 C CA . ARG A 1 97 ? -7.157 18.576 13.677 1.00 47.59 97 ARG A CA 1
ATOM 748 C C . ARG A 1 97 ? -7.771 19.705 14.502 1.00 47.59 97 ARG A C 1
ATOM 750 O O . ARG A 1 97 ? -7.975 19.569 15.708 1.00 47.59 97 ARG A O 1
ATOM 757 N N . ALA A 1 98 ? -8.064 20.821 13.843 1.00 42.56 98 ALA A N 1
ATOM 758 C CA . ALA A 1 98 ? -9.038 21.791 14.311 1.00 42.56 98 ALA A CA 1
ATOM 759 C C . ALA A 1 98 ? -10.422 21.124 14.285 1.00 42.56 98 ALA A C 1
ATOM 761 O O . ALA A 1 98 ? -11.167 21.201 13.315 1.00 42.56 98 ALA A O 1
ATOM 762 N N . SER A 1 99 ? -10.744 20.414 15.364 1.00 47.06 99 SER A N 1
ATOM 763 C CA . SER A 1 99 ? -12.115 20.044 15.690 1.00 47.06 99 SER A CA 1
ATOM 764 C C . SER A 1 99 ? -12.812 21.286 16.237 1.00 47.06 99 SER A C 1
ATOM 766 O O . SER A 1 99 ? -12.788 21.507 17.445 1.00 47.06 99 SER A O 1
ATOM 768 N N . SER A 1 100 ? -13.413 22.080 15.351 1.00 41.25 100 SER A N 1
ATOM 769 C CA . SER A 1 100 ? -14.282 23.199 15.727 1.00 41.25 100 SER A CA 1
ATOM 770 C C . SER A 1 100 ? -15.368 23.429 14.672 1.00 41.25 100 SER A C 1
ATOM 772 O O . SER A 1 100 ? -15.208 24.299 13.816 1.00 41.25 100 SER A O 1
ATOM 774 N N . ARG A 1 101 ? -16.469 22.677 14.743 1.00 37.09 101 ARG A N 1
ATOM 775 C CA . ARG A 1 101 ? -17.850 23.197 14.718 1.00 37.09 101 ARG A CA 1
ATOM 776 C C . ARG A 1 101 ? -18.862 22.075 14.886 1.00 37.09 101 ARG A C 1
ATOM 778 O O . ARG A 1 101 ? -18.652 21.009 14.274 1.00 37.09 101 ARG A O 1
#

Radius of gyration: 16.46 Å; chains: 1; bounding box: 33×34×56 Å

pLDDT: mean 84.3, std 14.97, range [37.09, 95.69]

Foldseek 3Di:
DDDDDDPVVVVVVLDAAWDWDADPVRDIQTAHQADPVLLVVLVVDPDLLSNLCSRRPPCSVVVCVVPVPPDPVVSVVVSVVSCVRSVVPPDPPPPDPPPDD

Organism: Saccharopolyspora spinosa (NCBI:txid60894)

Sequence (101 aa):
MAKTYKYSRYVAEAKKEPFVLELDDGDQISIQAPSGEVLLEIEEAFSSRRRLELLTGDQYDRVFELVRHAPAGALNGLVSDMVEHFGLSPVPPGGGRASSR

Secondary structure (DSSP, 8-state):
-PPP--HHHHHHHH--PPEEEEPTTS-EEEEPPPPHHHHHHHHH--SHHHHHHHHHGGGHHHHHHHHTTS-HHHHHHHHHHHHHHHT-SPPPTT-------